Protein AF-A0AAW7IYP2-F1 (afdb_monomer_lite)

Organism: NCBI:txid1358

Foldseek 3Di:
DDDCVRPVPCVVCVVVVVPPDADPPHPDDDPVVVVVVVVVVVVLVVLVVCLVVPDPPDVVNNVVSVVSVVVPCVVVVVPDPCVVVVVVVVLVVPDPDPVSCVVRPD

InterPro domains:
  IPR008753 Peptidase M13, N-terminal domain [PF05649] (5-105)

pLDDT: mean 94.99, std 4.2, range [67.69, 98.38]

Sequence (106 aa):
MTRIQDDLFATVNAEWLENAEIPADKPRISAFDELVLKNEKNLAKDLADLSQNLPTDNPELLEAIKFYNKAGDWQTREKADFSAVKNELAKVETLNTFEDFKNNLT

Secondary structure (DSSP, 8-state):
---TTT-HHHHHTHHHHHHPPPPTT-S---HHHHHHHHHHHHHHHHHHHHHHS--SS-HHHHHHHHHHHHHH-HHHHHH--SHHHHHHHHHHHT--SHHHHHHH--

Radius of gyration: 23.83 Å; chains: 1; bounding box: 50×32×57 Å

Structure (mmCIF, N/CA/C/O backbone):
data_AF-A0AAW7IYP2-F1
#
_entry.id   AF-A0AAW7IYP2-F1
#
loop_
_atom_site.group_PDB
_atom_site.id
_atom_site.type_symbol
_atom_site.label_atom_id
_atom_site.label_alt_id
_atom_site.label_comp_id
_atom_site.label_asym_id
_atom_site.label_entity_id
_atom_site.label_seq_id
_atom_site.pdbx_PDB_ins_code
_atom_site.Cartn_x
_atom_site.Cartn_y
_atom_site.Cartn_z
_atom_site.occupancy
_atom_site.B_iso_or_equiv
_atom_site.auth_seq_id
_atom_site.auth_comp_id
_atom_site.auth_asym_id
_atom_site.auth_atom_id
_atom_site.pdbx_PDB_model_num
ATOM 1 N N . MET A 1 1 ? 13.351 -7.928 -37.048 1.00 72.75 1 MET A N 1
ATOM 2 C CA . MET A 1 1 ? 13.354 -6.584 -36.440 1.00 72.75 1 MET A CA 1
ATOM 3 C C . MET A 1 1 ? 12.257 -5.782 -37.116 1.00 72.75 1 MET A C 1
ATOM 5 O O . MET A 1 1 ? 12.273 -5.688 -38.340 1.00 72.75 1 MET A O 1
ATOM 9 N N . THR A 1 2 ? 11.263 -5.324 -36.357 1.00 86.69 2 THR A N 1
ATOM 10 C CA . THR A 1 2 ? 10.154 -4.507 -36.874 1.00 86.69 2 THR A CA 1
ATOM 11 C C . THR A 1 2 ? 10.680 -3.127 -37.266 1.00 86.69 2 THR A C 1
ATOM 13 O O . THR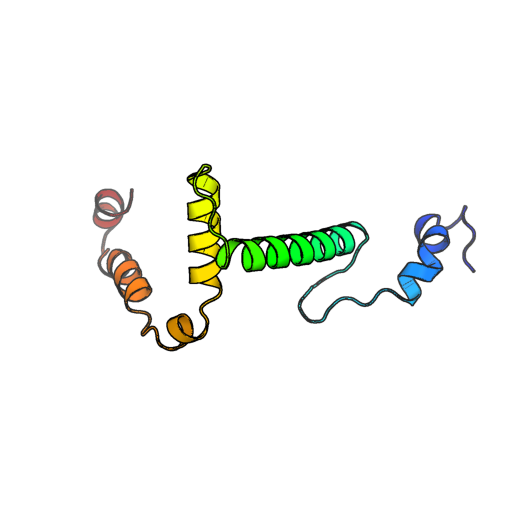 A 1 2 ? 11.612 -2.629 -36.636 1.00 86.69 2 THR A O 1
ATOM 16 N N . ARG A 1 3 ? 10.156 -2.520 -38.340 1.00 95.12 3 ARG A N 1
ATOM 17 C CA . ARG A 1 3 ? 10.550 -1.151 -38.706 1.00 95.12 3 ARG A CA 1
ATOM 18 C C . ARG A 1 3 ? 9.818 -0.158 -37.809 1.00 95.12 3 ARG A C 1
ATOM 20 O O . ARG A 1 3 ? 8.647 -0.355 -37.497 1.00 95.12 3 ARG A O 1
ATOM 27 N N . ILE A 1 4 ? 10.464 0.964 -37.500 1.00 96.50 4 ILE A N 1
ATOM 28 C CA . ILE A 1 4 ? 9.882 2.010 -36.648 1.00 96.50 4 ILE A CA 1
ATOM 29 C C . ILE A 1 4 ? 8.592 2.615 -37.227 1.00 96.50 4 ILE A C 1
ATOM 31 O O . ILE A 1 4 ? 7.716 3.027 -36.475 1.00 96.50 4 ILE A O 1
ATOM 35 N N . GLN A 1 5 ? 8.459 2.653 -38.557 1.00 97.56 5 GLN A N 1
ATOM 36 C CA . GLN A 1 5 ? 7.251 3.135 -39.232 1.00 97.56 5 GLN A CA 1
ATOM 37 C C . GLN A 1 5 ? 6.090 2.132 -39.173 1.00 97.56 5 GLN A C 1
ATOM 39 O O . GLN A 1 5 ? 4.949 2.541 -39.364 1.00 97.56 5 GLN A O 1
ATOM 44 N N . ASP A 1 6 ? 6.380 0.848 -38.936 1.00 97.62 6 ASP A N 1
ATOM 45 C CA . ASP A 1 6 ? 5.370 -0.212 -38.862 1.00 97.62 6 ASP A CA 1
ATOM 46 C C . ASP A 1 6 ? 4.883 -0.409 -37.420 1.00 97.62 6 ASP A C 1
ATOM 48 O O . ASP A 1 6 ? 3.691 -0.597 -37.195 1.00 97.62 6 ASP A O 1
ATOM 52 N N . ASP A 1 7 ? 5.794 -0.337 -36.443 1.00 97.62 7 ASP A N 1
ATOM 53 C CA . ASP A 1 7 ? 5.469 -0.401 -35.016 1.00 97.62 7 ASP A CA 1
ATOM 54 C C . ASP A 1 7 ? 6.511 0.365 -34.192 1.00 97.62 7 ASP A C 1
ATOM 56 O O . ASP A 1 7 ? 7.588 -0.141 -33.851 1.00 97.62 7 ASP A O 1
ATOM 60 N N . LEU A 1 8 ? 6.188 1.618 -33.871 1.00 97.81 8 LEU A N 1
ATOM 61 C CA . LEU A 1 8 ? 7.044 2.483 -33.064 1.00 97.81 8 LEU A CA 1
ATOM 62 C C . LEU A 1 8 ? 7.261 1.910 -31.655 1.00 97.81 8 LEU A C 1
ATOM 64 O O . LEU A 1 8 ? 8.371 1.995 -31.131 1.00 97.81 8 LEU A O 1
ATOM 68 N N . PHE A 1 9 ? 6.228 1.318 -31.046 1.00 96.62 9 PHE A N 1
ATOM 69 C CA . PHE A 1 9 ? 6.283 0.851 -29.663 1.00 96.62 9 PHE A CA 1
ATOM 70 C C . PHE A 1 9 ? 7.203 -0.359 -29.527 1.00 96.62 9 PHE A C 1
ATOM 72 O O . PHE A 1 9 ? 8.127 -0.328 -28.711 1.00 96.62 9 PHE A O 1
ATOM 79 N N . ALA A 1 10 ? 6.994 -1.389 -30.351 1.00 96.12 10 ALA A N 1
ATOM 80 C CA . ALA A 1 10 ? 7.821 -2.590 -30.321 1.00 96.12 10 ALA A CA 1
ATOM 81 C C . ALA A 1 10 ? 9.273 -2.289 -30.709 1.00 96.12 10 ALA A C 1
ATOM 83 O O . ALA A 1 10 ? 10.188 -2.894 -30.162 1.00 96.12 10 ALA A O 1
ATOM 84 N N . THR A 1 11 ? 9.499 -1.337 -31.623 1.00 97.19 11 THR A N 1
ATOM 85 C CA . THR A 1 11 ? 10.855 -0.977 -32.064 1.00 97.19 11 THR A CA 1
ATOM 86 C C . THR A 1 11 ? 11.627 -0.210 -30.988 1.00 97.19 11 THR A C 1
ATOM 88 O O . THR A 1 11 ? 12.785 -0.525 -30.736 1.00 97.19 11 THR A O 1
ATOM 91 N N . VAL A 1 12 ? 11.008 0.783 -30.339 1.00 97.19 12 VAL A N 1
ATOM 92 C CA . VAL A 1 12 ? 11.676 1.606 -29.311 1.00 97.19 12 VAL A CA 1
ATOM 93 C C . VAL A 1 12 ? 11.895 0.831 -28.011 1.00 97.19 12 VAL A C 1
ATOM 95 O O . VAL A 1 12 ? 12.911 1.030 -27.355 1.00 97.19 12 VAL A O 1
ATOM 98 N N . ASN A 1 13 ? 10.972 -0.064 -27.649 1.00 97.00 13 ASN A N 1
ATOM 99 C CA . ASN A 1 13 ? 11.011 -0.785 -26.374 1.00 97.00 13 ASN A CA 1
ATOM 100 C C . ASN A 1 13 ? 11.505 -2.234 -26.506 1.00 97.00 13 ASN A C 1
ATOM 102 O O . ASN A 1 13 ? 11.349 -2.996 -25.559 1.00 97.00 13 ASN A O 1
ATOM 106 N N . ALA A 1 14 ? 12.071 -2.632 -27.652 1.00 96.00 14 ALA A N 1
ATOM 107 C CA . ALA A 1 14 ? 12.421 -4.026 -27.948 1.00 96.00 14 ALA A CA 1
ATOM 108 C C . ALA A 1 14 ? 13.270 -4.682 -26.846 1.00 96.00 14 ALA A C 1
ATOM 110 O O . ALA A 1 14 ? 12.914 -5.741 -26.341 1.00 96.00 14 ALA A O 1
ATOM 111 N N . GLU A 1 15 ? 14.354 -4.016 -26.442 1.00 96.38 15 GLU A N 1
ATOM 112 C CA . GLU A 1 15 ? 15.261 -4.515 -25.404 1.00 96.38 15 GLU A CA 1
ATOM 113 C C . GLU A 1 15 ? 14.567 -4.607 -24.042 1.00 96.38 15 GLU A C 1
ATOM 115 O O . GLU A 1 15 ? 14.737 -5.586 -23.319 1.00 96.38 15 GLU A O 1
ATOM 120 N N . TRP A 1 16 ? 13.743 -3.618 -23.692 1.00 97.50 16 TRP A N 1
ATOM 121 C CA . TRP A 1 16 ? 13.001 -3.650 -22.436 1.00 97.50 16 TRP A CA 1
ATOM 122 C C . TRP A 1 16 ? 11.958 -4.773 -22.436 1.00 97.50 16 TRP A C 1
ATOM 124 O O . TRP A 1 16 ? 11.876 -5.512 -21.468 1.00 97.50 16 TRP A O 1
ATOM 134 N N . LEU A 1 17 ? 11.216 -4.970 -23.529 1.00 96.00 17 LEU A N 1
ATOM 135 C CA . LEU A 1 17 ? 10.215 -6.039 -23.648 1.00 96.00 17 LEU A CA 1
ATOM 136 C C . LEU A 1 17 ? 10.824 -7.446 -23.572 1.00 96.00 17 LEU A C 1
ATOM 138 O O . LEU A 1 17 ? 10.153 -8.363 -23.109 1.00 96.00 17 LEU A O 1
ATOM 142 N N . GLU A 1 18 ? 12.064 -7.625 -24.033 1.00 96.44 18 GLU A N 1
ATOM 143 C CA . GLU A 1 18 ? 12.780 -8.905 -23.956 1.00 96.44 18 GLU A CA 1
ATOM 144 C C . GLU A 1 18 ? 13.259 -9.224 -22.532 1.00 96.44 18 GLU A C 1
ATOM 146 O O . GLU A 1 18 ? 13.262 -10.387 -22.135 1.00 96.44 18 GLU A O 1
ATOM 151 N N . ASN A 1 19 ? 13.641 -8.200 -21.762 1.00 97.06 19 ASN A N 1
ATOM 152 C CA . ASN A 1 19 ? 14.302 -8.367 -20.464 1.00 97.06 19 ASN A CA 1
ATOM 153 C C . ASN A 1 19 ? 13.414 -8.059 -19.249 1.00 97.06 19 ASN A C 1
ATOM 155 O O . ASN A 1 19 ? 13.756 -8.441 -18.132 1.00 97.06 19 ASN A O 1
ATOM 159 N N . ALA A 1 20 ? 12.315 -7.325 -19.423 1.00 96.31 20 ALA A N 1
ATOM 160 C CA . ALA A 1 20 ? 11.464 -6.918 -18.317 1.00 96.31 20 ALA A CA 1
ATOM 161 C C . ALA A 1 20 ? 10.695 -8.116 -17.756 1.00 96.31 20 ALA A C 1
ATOM 163 O O . ALA A 1 20 ? 9.857 -8.723 -18.424 1.00 96.31 20 ALA A O 1
ATOM 164 N N . GLU A 1 21 ? 10.936 -8.416 -16.485 1.00 96.25 21 GLU A N 1
ATOM 165 C CA . GLU A 1 21 ? 10.195 -9.429 -15.747 1.00 96.25 21 GLU A CA 1
ATOM 166 C C . GLU A 1 21 ? 9.054 -8.777 -14.966 1.00 96.25 21 GLU A C 1
ATOM 168 O O . GLU A 1 21 ? 9.241 -7.776 -14.271 1.00 96.25 21 GLU A O 1
ATOM 173 N N . ILE A 1 22 ? 7.858 -9.362 -15.054 1.00 96.31 22 ILE A N 1
ATOM 174 C CA . ILE A 1 22 ? 6.745 -8.989 -14.180 1.00 96.31 22 ILE A CA 1
ATOM 175 C C . ILE A 1 22 ? 6.987 -9.662 -12.818 1.00 96.31 22 ILE A C 1
ATOM 177 O O . ILE A 1 22 ? 7.010 -10.895 -12.768 1.00 96.31 22 ILE A O 1
ATOM 181 N N . PRO A 1 23 ? 7.155 -8.903 -11.715 1.00 96.00 23 PRO A N 1
ATOM 182 C CA . PRO A 1 23 ? 7.330 -9.490 -10.388 1.00 96.00 23 PRO A CA 1
ATOM 183 C C . PRO A 1 23 ? 6.161 -10.407 -10.011 1.00 96.00 23 PRO A C 1
ATOM 185 O O . PRO A 1 23 ? 5.015 -10.119 -10.347 1.00 96.00 23 PRO A O 1
ATOM 188 N N . ALA A 1 24 ? 6.427 -11.490 -9.276 1.00 97.56 24 ALA A N 1
ATOM 189 C CA . ALA A 1 24 ? 5.417 -12.510 -8.962 1.00 97.56 24 ALA A CA 1
ATOM 190 C C . ALA A 1 24 ? 4.214 -11.987 -8.148 1.00 97.56 24 ALA A C 1
ATOM 192 O O . ALA A 1 24 ? 3.140 -12.584 -8.170 1.00 97.56 24 ALA A O 1
ATOM 193 N N . ASP A 1 25 ? 4.390 -10.882 -7.427 1.00 96.38 25 ASP A N 1
ATOM 194 C CA . ASP A 1 25 ? 3.371 -10.197 -6.632 1.00 96.38 25 ASP A CA 1
ATOM 195 C C . ASP A 1 25 ? 2.675 -9.051 -7.392 1.00 96.38 25 ASP A C 1
ATOM 197 O O . ASP A 1 25 ? 1.829 -8.353 -6.827 1.00 96.38 25 ASP A O 1
ATOM 201 N N . LYS A 1 26 ? 3.010 -8.838 -8.672 1.00 95.19 26 LYS A N 1
ATOM 202 C CA . LYS A 1 26 ? 2.470 -7.760 -9.507 1.00 95.19 26 LYS A CA 1
ATOM 203 C C . LYS A 1 26 ? 1.804 -8.343 -10.761 1.00 95.19 26 LYS A C 1
ATOM 205 O O . LYS A 1 26 ? 2.309 -9.279 -11.366 1.00 95.19 26 LYS A O 1
ATOM 210 N N . PRO A 1 27 ? 0.679 -7.771 -11.221 1.00 96.31 27 PRO A N 1
ATOM 211 C CA . PRO A 1 27 ? 0.014 -8.237 -12.439 1.00 96.31 27 PRO A CA 1
ATOM 212 C C . PRO A 1 27 ? 0.625 -7.661 -13.728 1.00 96.31 27 PRO A C 1
ATOM 214 O O . PRO A 1 27 ? 0.247 -8.075 -14.821 1.00 96.31 27 PRO A O 1
ATOM 217 N N . ARG A 1 28 ? 1.502 -6.653 -13.619 1.00 96.50 28 ARG A N 1
ATOM 218 C CA . ARG A 1 28 ? 2.126 -5.943 -14.745 1.00 96.50 28 ARG A CA 1
ATOM 219 C C . ARG A 1 28 ? 3.434 -5.275 -14.322 1.00 96.50 28 ARG A C 1
ATOM 221 O O . ARG A 1 28 ? 3.632 -5.011 -13.136 1.00 96.50 28 ARG A O 1
ATOM 228 N N . ILE A 1 29 ? 4.256 -4.937 -15.311 1.00 97.19 29 ILE A N 1
ATOM 229 C CA . ILE A 1 29 ? 5.412 -4.050 -15.174 1.00 97.19 29 ILE A CA 1
ATOM 230 C C . ILE A 1 29 ? 5.400 -3.019 -16.306 1.00 97.19 29 ILE A C 1
ATOM 232 O O . ILE A 1 29 ? 4.892 -3.274 -17.398 1.00 97.19 29 ILE A O 1
ATOM 236 N N . SER A 1 30 ? 5.907 -1.830 -16.016 1.00 96.75 30 SER A N 1
ATOM 237 C CA . SER A 1 30 ? 6.079 -0.713 -16.939 1.00 96.75 30 SER A CA 1
ATOM 238 C C . SER A 1 30 ? 7.076 0.269 -16.328 1.00 96.75 30 SER A C 1
ATOM 240 O O . SER A 1 30 ? 7.368 0.193 -15.132 1.00 96.75 30 SER A O 1
ATOM 242 N N . ALA A 1 31 ? 7.511 1.265 -17.100 1.00 96.38 31 ALA A N 1
ATOM 243 C CA . ALA A 1 31 ? 8.364 2.337 -16.586 1.00 96.38 31 ALA A CA 1
ATOM 244 C C . ALA A 1 31 ? 7.773 3.050 -15.348 1.00 96.38 31 ALA A C 1
ATOM 246 O O . ALA A 1 31 ? 8.510 3.453 -14.450 1.00 96.38 31 ALA A O 1
ATOM 247 N N . PHE A 1 32 ? 6.443 3.185 -15.256 1.00 97.44 32 PHE A N 1
ATOM 248 C CA . PHE A 1 32 ? 5.799 3.772 -14.076 1.00 97.44 32 PHE A CA 1
ATOM 249 C C . PHE A 1 32 ? 5.890 2.859 -12.854 1.00 97.44 32 PHE A C 1
ATOM 251 O O . PHE A 1 32 ? 6.129 3.342 -11.750 1.00 97.44 32 PHE A O 1
ATOM 258 N N . ASP A 1 33 ? 5.726 1.550 -13.038 1.00 97.31 33 ASP A N 1
ATOM 259 C CA . ASP A 1 33 ? 5.796 0.595 -11.930 1.00 97.31 33 ASP A CA 1
ATOM 260 C C . ASP A 1 33 ? 7.218 0.492 -11.383 1.00 97.31 33 ASP A C 1
ATOM 262 O O . ASP A 1 33 ? 7.397 0.433 -10.173 1.00 97.31 33 ASP A O 1
ATOM 266 N N . GLU A 1 34 ? 8.234 0.550 -12.246 1.00 97.00 34 GLU A N 1
ATOM 267 C CA . GLU A 1 34 ? 9.638 0.592 -11.823 1.00 97.00 34 GLU A CA 1
ATOM 268 C C . GLU A 1 34 ? 9.940 1.818 -10.948 1.00 97.00 34 GLU A C 1
ATOM 270 O O . GLU A 1 34 ? 10.608 1.706 -9.915 1.00 97.00 34 GLU A O 1
ATOM 275 N N . LEU A 1 35 ? 9.403 2.989 -11.312 1.00 97.81 35 LEU A N 1
ATOM 276 C CA . LEU A 1 35 ? 9.516 4.199 -10.495 1.00 97.81 35 LEU A CA 1
ATOM 277 C C . LEU A 1 35 ? 8.771 4.063 -9.163 1.00 97.81 35 LEU A C 1
ATOM 279 O O . LEU A 1 35 ? 9.309 4.457 -8.128 1.00 97.81 35 LEU A O 1
ATOM 283 N N . VAL A 1 36 ? 7.567 3.484 -9.171 1.00 97.31 36 VAL A N 1
ATOM 284 C CA . VAL A 1 36 ? 6.802 3.209 -7.946 1.00 97.31 36 VAL A CA 1
ATOM 285 C C . VAL A 1 36 ? 7.580 2.266 -7.032 1.00 97.31 36 VAL A C 1
ATOM 287 O O . VAL A 1 36 ? 7.793 2.613 -5.878 1.00 97.31 36 VAL A O 1
ATOM 290 N N . LEU A 1 37 ? 8.096 1.146 -7.542 1.00 96.38 37 LEU A N 1
ATOM 291 C CA . LEU A 1 37 ? 8.889 0.182 -6.770 1.00 96.38 37 LEU A CA 1
ATOM 292 C C . LEU A 1 37 ? 10.137 0.827 -6.155 1.00 96.38 37 LEU A C 1
ATOM 294 O O . LEU A 1 37 ? 10.460 0.597 -4.987 1.00 96.38 37 LEU A O 1
ATOM 298 N N . LYS A 1 38 ? 10.835 1.673 -6.922 1.00 97.62 38 LYS A N 1
ATOM 299 C CA . LYS A 1 38 ? 11.990 2.426 -6.420 1.00 97.62 38 LYS A CA 1
ATOM 300 C C . LYS A 1 38 ? 11.590 3.386 -5.297 1.00 97.62 38 LYS A C 1
ATOM 302 O O . LYS A 1 38 ? 12.279 3.449 -4.280 1.00 97.62 38 LYS A O 1
ATOM 307 N N . ASN A 1 39 ? 10.490 4.114 -5.466 1.00 98.31 39 ASN A N 1
ATOM 308 C CA . ASN A 1 39 ? 10.000 5.061 -4.468 1.00 98.31 39 ASN A CA 1
ATOM 309 C C . ASN A 1 39 ? 9.489 4.355 -3.208 1.00 98.31 39 ASN A C 1
ATOM 311 O O . ASN A 1 39 ? 9.827 4.786 -2.112 1.00 98.31 39 ASN A O 1
ATOM 315 N N . GLU A 1 40 ? 8.749 3.253 -3.348 1.00 96.94 40 GLU A N 1
ATOM 316 C CA . GLU A 1 40 ? 8.291 2.407 -2.239 1.00 96.94 40 GLU A CA 1
ATOM 317 C C . GLU A 1 40 ? 9.480 1.902 -1.415 1.00 96.94 40 GLU A C 1
ATOM 319 O O . GLU A 1 40 ? 9.476 2.016 -0.191 1.00 96.94 40 GLU A O 1
ATOM 324 N N . LYS A 1 41 ? 10.541 1.418 -2.077 1.00 97.25 41 LYS A N 1
ATOM 325 C CA . LYS A 1 41 ? 11.764 0.960 -1.404 1.00 97.25 41 LYS A CA 1
ATOM 326 C C . LYS A 1 41 ? 12.470 2.084 -0.645 1.00 97.25 41 LYS A C 1
ATOM 328 O O . LYS A 1 41 ? 12.901 1.870 0.488 1.00 97.25 41 LYS A O 1
ATOM 333 N N . ASN A 1 42 ? 12.603 3.257 -1.261 1.00 98.38 42 ASN A N 1
ATOM 334 C CA . ASN A 1 42 ? 13.225 4.414 -0.617 1.00 98.38 42 ASN A CA 1
ATOM 335 C C . ASN A 1 42 ? 12.400 4.871 0.591 1.00 98.38 42 ASN A C 1
ATOM 337 O O . ASN A 1 42 ? 12.941 4.996 1.682 1.00 98.38 42 ASN A O 1
ATOM 341 N N . LEU A 1 43 ? 11.083 5.011 0.426 1.00 97.69 43 LEU A N 1
ATOM 342 C CA . LEU A 1 43 ? 10.184 5.428 1.497 1.00 97.69 43 LEU A CA 1
ATOM 343 C C . LEU A 1 43 ? 10.179 4.432 2.664 1.00 97.69 43 LEU A C 1
ATOM 345 O O . LEU A 1 43 ? 10.244 4.843 3.818 1.00 97.69 43 LEU A O 1
ATOM 349 N N . ALA A 1 44 ? 10.133 3.126 2.387 1.00 96.56 44 ALA A N 1
ATOM 350 C CA . ALA A 1 44 ? 10.195 2.101 3.427 1.00 96.56 44 ALA A CA 1
ATOM 351 C C . ALA A 1 44 ? 11.516 2.163 4.207 1.00 96.56 44 ALA A C 1
ATOM 353 O O . ALA A 1 44 ? 11.519 2.031 5.431 1.00 96.56 44 ALA A O 1
ATOM 354 N N . LYS A 1 45 ? 12.636 2.409 3.511 1.00 97.56 45 LYS A N 1
ATOM 355 C CA . LYS A 1 45 ? 13.932 2.635 4.155 1.00 97.56 45 LYS A CA 1
ATOM 356 C C . LYS A 1 45 ? 13.902 3.879 5.047 1.00 97.56 45 LYS A C 1
ATOM 358 O O . LYS A 1 45 ? 14.284 3.779 6.209 1.00 97.56 45 LYS A O 1
ATOM 363 N N . ASP A 1 46 ? 13.423 5.007 4.533 1.00 96.62 46 ASP A N 1
ATOM 364 C CA . ASP A 1 46 ? 13.373 6.267 5.279 1.00 96.62 46 ASP A CA 1
ATOM 365 C C . ASP A 1 46 ? 12.499 6.136 6.537 1.00 96.62 46 ASP A C 1
ATOM 367 O O . ASP A 1 46 ? 12.900 6.545 7.624 1.00 96.62 46 ASP A O 1
ATOM 371 N N . LEU A 1 47 ? 11.331 5.494 6.426 1.00 96.56 47 LEU A N 1
ATOM 372 C CA . LEU A 1 47 ? 10.440 5.241 7.562 1.00 96.56 47 LEU A CA 1
ATOM 373 C C . LEU A 1 47 ? 11.052 4.273 8.584 1.00 96.56 47 LEU A C 1
ATOM 375 O O . LEU A 1 47 ? 10.861 4.463 9.786 1.00 96.56 47 LEU A O 1
ATOM 379 N N . ALA A 1 48 ? 11.807 3.263 8.143 1.00 96.00 48 ALA A N 1
ATOM 380 C CA . ALA A 1 48 ? 12.540 2.377 9.046 1.00 96.00 48 ALA A CA 1
ATOM 381 C C . ALA A 1 48 ? 13.646 3.126 9.810 1.00 96.00 48 ALA A C 1
ATOM 383 O O . ALA A 1 48 ? 13.765 2.960 11.026 1.00 96.00 48 ALA A O 1
ATOM 384 N N . ASP A 1 49 ? 14.401 3.989 9.128 1.00 96.44 49 ASP A N 1
ATOM 385 C CA . ASP A 1 49 ? 15.465 4.795 9.736 1.00 96.44 49 ASP A CA 1
ATOM 386 C C . ASP A 1 49 ? 14.882 5.830 10.728 1.00 96.44 49 ASP A C 1
ATOM 388 O O . ASP A 1 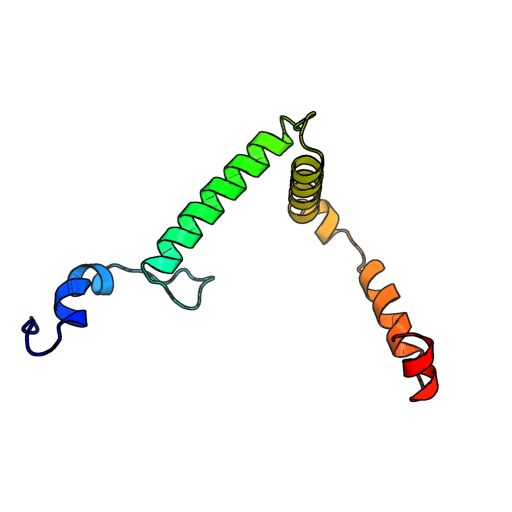49 ? 15.386 5.990 11.845 1.00 96.44 49 ASP A O 1
ATOM 392 N N . LEU A 1 50 ? 13.765 6.476 10.371 1.00 95.75 50 LEU A N 1
ATOM 393 C CA . LEU A 1 50 ? 13.023 7.403 11.238 1.00 95.75 50 LEU A CA 1
ATOM 394 C C . LEU A 1 50 ? 12.345 6.709 12.424 1.00 95.75 50 LEU A C 1
ATOM 396 O O . LEU A 1 50 ? 12.184 7.311 13.481 1.00 95.75 50 LEU A O 1
ATOM 400 N N . SER A 1 51 ? 11.985 5.432 12.302 1.00 95.50 51 SER A N 1
ATOM 401 C CA . SER A 1 51 ? 11.440 4.656 13.427 1.00 95.50 51 SER A CA 1
ATOM 402 C C . SER A 1 51 ? 12.453 4.462 14.555 1.00 95.50 51 SER A C 1
ATOM 404 O O . SER A 1 51 ? 12.056 4.283 15.704 1.00 95.50 51 SER A O 1
ATOM 406 N N . GLN A 1 52 ? 13.750 4.536 14.242 1.00 95.19 52 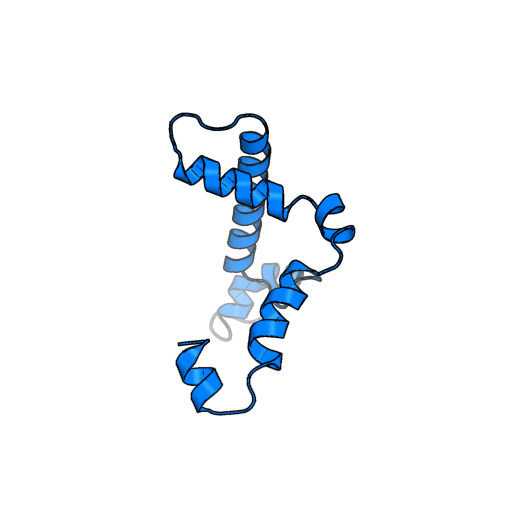GLN A N 1
ATOM 407 C CA . GLN A 1 52 ? 14.829 4.536 15.233 1.00 95.19 52 GLN A CA 1
ATOM 408 C C . GLN A 1 52 ? 15.168 5.948 15.737 1.00 95.19 52 GLN A C 1
ATOM 410 O O . GLN A 1 52 ? 15.773 6.092 16.795 1.00 95.19 52 GLN A O 1
ATOM 415 N N . ASN A 1 53 ? 14.772 6.988 14.997 1.00 93.62 53 ASN A N 1
ATOM 416 C CA . ASN A 1 53 ? 15.092 8.390 15.265 1.00 93.62 53 ASN A CA 1
ATOM 417 C C . ASN A 1 53 ? 13.841 9.256 15.078 1.00 93.62 53 ASN A C 1
ATOM 419 O O . ASN A 1 53 ? 13.693 9.953 14.072 1.00 93.62 53 ASN A O 1
ATOM 423 N N . LEU A 1 54 ? 12.913 9.165 16.033 1.00 91.62 54 LEU A N 1
ATOM 424 C CA . LEU A 1 54 ? 11.602 9.796 15.902 1.00 91.62 54 LEU A CA 1
ATOM 425 C C . LEU A 1 54 ? 11.717 11.329 15.793 1.00 91.62 54 LEU A C 1
ATOM 427 O O . LEU A 1 54 ? 12.432 11.941 16.593 1.00 91.62 54 LEU A O 1
ATOM 431 N N . PRO A 1 55 ? 10.985 11.965 14.860 1.00 90.62 55 PRO A N 1
ATOM 432 C CA . PRO A 1 55 ? 10.951 13.416 14.743 1.00 90.62 55 PRO A CA 1
ATOM 433 C C . PRO A 1 55 ? 10.242 14.035 15.951 1.00 90.62 55 PRO A C 1
ATOM 435 O O . PRO A 1 55 ? 9.243 13.507 16.446 1.00 90.62 55 PRO A O 1
ATOM 438 N N . THR A 1 56 ? 10.743 15.180 16.411 1.00 92.31 56 THR A N 1
ATOM 439 C CA . THR A 1 56 ? 10.177 15.917 17.556 1.00 92.31 56 THR A CA 1
ATOM 440 C C . THR A 1 56 ? 9.411 17.172 17.146 1.00 92.31 56 THR A C 1
ATOM 442 O O . THR A 1 56 ? 8.678 17.732 17.955 1.00 92.31 56 THR A O 1
ATOM 445 N N . ASP A 1 57 ? 9.594 17.630 15.911 1.00 94.94 57 ASP A N 1
ATOM 446 C CA . ASP A 1 57 ? 9.107 18.905 15.377 1.00 94.94 57 ASP A CA 1
ATOM 447 C C . ASP A 1 57 ? 8.016 18.747 14.304 1.00 94.94 57 ASP A C 1
ATOM 449 O O . ASP A 1 57 ? 7.513 19.744 13.789 1.00 94.94 57 ASP A O 1
ATOM 453 N N . ASN A 1 58 ? 7.616 17.511 13.992 1.00 96.25 58 ASN A N 1
ATOM 454 C CA . ASN A 1 58 ? 6.590 17.213 12.996 1.00 96.25 58 ASN A CA 1
ATOM 455 C C . ASN A 1 58 ? 5.619 16.130 13.514 1.00 96.25 58 ASN A C 1
ATOM 457 O O . ASN A 1 58 ? 5.919 14.933 13.413 1.00 96.25 58 ASN A O 1
ATOM 461 N N . PRO A 1 59 ? 4.475 16.524 14.108 1.00 96.62 59 PRO A N 1
ATOM 462 C CA . PRO A 1 59 ? 3.535 15.579 14.703 1.00 96.62 59 PRO A CA 1
ATOM 463 C C . PRO A 1 59 ? 2.855 14.675 13.665 1.00 96.62 59 PRO A C 1
ATOM 465 O O . PRO A 1 59 ? 2.610 13.505 13.953 1.00 96.62 59 PRO A O 1
ATOM 468 N N . GLU A 1 60 ? 2.597 15.154 12.449 1.00 97.00 60 GLU A N 1
ATOM 469 C CA . GLU A 1 60 ? 2.002 14.347 11.379 1.00 97.00 60 GLU A CA 1
ATOM 470 C C . GLU A 1 60 ? 2.954 13.237 10.920 1.00 97.00 60 GLU A C 1
ATOM 472 O O . GLU A 1 60 ? 2.547 12.083 10.764 1.00 97.00 60 GLU A O 1
ATOM 477 N N . LEU A 1 61 ? 4.240 13.563 10.758 1.00 96.19 61 LEU A N 1
ATOM 478 C CA . LEU A 1 61 ? 5.268 12.581 10.424 1.00 96.19 61 LEU A CA 1
ATOM 479 C C . LEU A 1 61 ? 5.444 11.560 11.552 1.00 96.19 61 LEU A C 1
ATOM 481 O O . LEU A 1 61 ? 5.597 10.369 11.282 1.00 96.19 61 LEU A O 1
ATOM 485 N N . LEU A 1 62 ? 5.366 11.999 12.811 1.00 96.88 62 LEU A N 1
ATOM 486 C CA . LEU A 1 62 ? 5.391 11.097 13.959 1.00 96.88 62 LEU A CA 1
ATOM 487 C C . LEU A 1 62 ? 4.238 10.080 13.905 1.00 96.88 62 LEU A C 1
ATOM 489 O O . LEU A 1 62 ? 4.471 8.888 14.114 1.00 96.88 62 LEU A O 1
ATOM 493 N N . GLU A 1 63 ? 3.011 10.511 13.599 1.00 97.06 63 GLU A N 1
ATOM 494 C CA . GLU A 1 63 ? 1.871 9.594 13.456 1.00 97.06 63 GLU A CA 1
ATOM 495 C C . GLU A 1 63 ? 2.022 8.652 12.251 1.00 97.06 63 GLU A C 1
ATOM 497 O O . GLU A 1 63 ? 1.719 7.461 12.363 1.00 97.06 63 GLU A O 1
ATOM 502 N N . ALA A 1 64 ? 2.577 9.127 11.131 1.00 96.50 64 ALA A N 1
ATOM 503 C CA . ALA A 1 64 ? 2.889 8.274 9.983 1.00 96.50 64 ALA A CA 1
ATOM 504 C C . ALA A 1 64 ? 3.897 7.164 10.342 1.00 96.50 64 ALA A C 1
ATOM 506 O O . ALA A 1 64 ? 3.702 6.003 9.975 1.00 96.50 64 ALA A O 1
ATOM 507 N N . ILE A 1 65 ? 4.935 7.487 11.119 1.00 97.06 65 ILE A N 1
ATOM 508 C CA . ILE A 1 65 ? 5.934 6.517 11.592 1.00 97.06 65 ILE A CA 1
ATOM 509 C C . ILE A 1 65 ? 5.320 5.528 12.591 1.00 97.06 65 ILE A C 1
ATOM 511 O O . ILE A 1 65 ? 5.568 4.323 12.506 1.00 97.06 65 ILE A O 1
ATOM 515 N N . LYS A 1 66 ? 4.478 5.994 13.523 1.00 96.31 66 LYS A N 1
ATOM 516 C CA . LYS A 1 66 ? 3.738 5.102 14.436 1.00 96.31 66 LYS A CA 1
ATOM 517 C C . LYS A 1 66 ? 2.864 4.119 13.661 1.00 96.31 66 LYS A C 1
ATOM 519 O O . LYS A 1 66 ? 2.843 2.932 13.990 1.00 96.31 66 LYS A O 1
ATOM 524 N N . PHE A 1 67 ? 2.172 4.596 12.627 1.00 97.12 67 PHE A N 1
ATOM 525 C CA . PHE A 1 67 ? 1.372 3.743 11.757 1.00 97.12 67 PHE A CA 1
ATOM 526 C C . PHE A 1 67 ? 2.238 2.732 10.997 1.00 97.12 67 PHE A C 1
ATOM 528 O O . PHE A 1 67 ? 1.911 1.547 11.008 1.00 97.12 67 PHE A O 1
ATOM 535 N N . TYR A 1 68 ? 3.364 3.165 10.418 1.00 97.31 68 TYR A N 1
ATOM 536 C CA . TYR A 1 68 ? 4.329 2.281 9.755 1.00 97.31 68 TYR A CA 1
ATOM 537 C C . TYR A 1 68 ? 4.800 1.154 10.685 1.00 97.31 68 TYR A C 1
ATOM 539 O O . TYR A 1 68 ? 4.702 -0.019 10.328 1.00 97.31 68 TYR A O 1
ATOM 547 N N . ASN A 1 69 ? 5.208 1.489 11.912 1.00 96.88 69 ASN A N 1
ATOM 548 C CA . ASN A 1 69 ? 5.647 0.506 12.905 1.00 96.88 69 ASN A CA 1
ATOM 549 C C . ASN A 1 69 ? 4.533 -0.468 13.295 1.00 96.88 69 ASN A C 1
ATOM 551 O O . ASN A 1 69 ? 4.748 -1.677 13.333 1.00 96.88 69 ASN A O 1
ATOM 555 N N . LYS A 1 70 ? 3.318 0.039 13.531 1.00 96.38 70 LYS A N 1
ATOM 556 C CA . LYS A 1 70 ? 2.162 -0.800 13.867 1.00 96.38 70 LYS A CA 1
ATOM 557 C C . LYS A 1 70 ? 1.780 -1.741 12.721 1.00 96.38 70 LYS A C 1
ATOM 559 O O . LYS A 1 70 ? 1.428 -2.891 12.967 1.00 96.38 70 LYS A O 1
ATOM 564 N N . ALA A 1 71 ? 1.830 -1.266 11.478 1.00 96.31 71 ALA A N 1
ATOM 565 C CA . ALA A 1 71 ? 1.543 -2.080 10.302 1.00 96.31 71 ALA A CA 1
ATOM 566 C C . ALA A 1 71 ? 2.643 -3.128 10.049 1.00 96.31 71 ALA A C 1
ATOM 568 O O . ALA A 1 71 ? 2.331 -4.255 9.662 1.00 96.31 71 ALA A O 1
ATOM 569 N N . GLY A 1 72 ? 3.909 -2.780 10.296 1.00 95.88 72 GLY A N 1
ATOM 570 C CA . GLY A 1 72 ? 5.071 -3.658 10.131 1.00 95.88 72 GLY A CA 1
ATOM 571 C C . GLY A 1 72 ? 5.285 -4.689 11.247 1.00 95.88 72 GLY A C 1
ATOM 572 O O . GLY A 1 72 ? 6.082 -5.608 11.066 1.00 95.88 72 GLY A O 1
ATOM 573 N N . ASP A 1 73 ? 4.582 -4.585 12.380 1.00 96.56 73 ASP A N 1
ATOM 574 C CA . ASP A 1 73 ? 4.676 -5.543 13.491 1.00 96.56 73 ASP A CA 1
ATOM 575 C C . ASP A 1 73 ? 3.904 -6.842 13.196 1.00 96.56 73 ASP A C 1
ATOM 577 O O . ASP A 1 73 ? 2.788 -7.082 13.669 1.00 96.56 73 ASP A O 1
ATOM 581 N N . TRP A 1 74 ? 4.517 -7.704 12.383 1.00 96.06 74 TRP A N 1
ATOM 582 C CA . TRP A 1 74 ? 3.960 -9.004 12.011 1.00 96.06 74 TRP A CA 1
ATOM 583 C C . TRP A 1 74 ? 3.731 -9.924 13.211 1.00 96.06 74 TRP A C 1
ATOM 585 O O . TRP A 1 74 ? 2.716 -10.612 13.252 1.00 96.06 74 TRP A O 1
ATOM 595 N N . GLN A 1 75 ? 4.609 -9.898 14.219 1.00 96.62 75 GLN A N 1
ATOM 596 C CA . GLN A 1 75 ? 4.481 -10.774 15.387 1.00 96.62 75 GLN A CA 1
ATOM 597 C C . GLN A 1 75 ? 3.212 -10.474 16.182 1.00 96.62 75 GLN A C 1
ATOM 599 O O . GLN A 1 75 ? 2.502 -11.394 16.590 1.00 96.62 75 GLN A O 1
ATOM 604 N N . THR A 1 76 ? 2.917 -9.194 16.411 1.00 95.31 76 THR A N 1
ATOM 605 C CA . THR A 1 76 ? 1.677 -8.794 17.082 1.00 95.31 76 THR A CA 1
ATOM 606 C C . THR A 1 76 ? 0.465 -9.081 16.200 1.00 95.31 76 THR A C 1
ATOM 608 O O . THR A 1 76 ? -0.545 -9.579 16.698 1.00 95.31 76 THR A O 1
ATOM 611 N N . ARG A 1 77 ? 0.560 -8.822 14.888 1.00 94.81 77 ARG A N 1
ATOM 612 C CA . ARG A 1 77 ? -0.536 -9.065 13.934 1.00 94.81 77 ARG A CA 1
ATOM 613 C C . ARG A 1 77 ? -0.923 -10.541 13.839 1.00 94.81 77 ARG A C 1
ATOM 615 O O . ARG A 1 77 ? -2.111 -10.836 13.827 1.00 94.81 77 ARG A O 1
ATOM 622 N N . GLU A 1 78 ? 0.044 -11.453 13.816 1.00 95.19 78 GLU A N 1
ATOM 623 C CA . GLU A 1 78 ? -0.206 -12.902 13.768 1.00 95.19 78 GLU A CA 1
ATOM 624 C C . GLU A 1 78 ? -0.791 -13.451 15.075 1.00 95.19 78 GLU A C 1
ATOM 626 O O . GLU A 1 78 ? -1.562 -14.407 15.054 1.00 95.19 78 GLU A O 1
ATOM 631 N N . LYS A 1 79 ? -0.454 -12.843 16.220 1.00 95.69 79 LYS A N 1
ATOM 632 C CA . LYS A 1 79 ? -0.999 -13.226 17.535 1.00 95.69 79 LYS A CA 1
ATOM 633 C C . LYS A 1 79 ? -2.397 -12.668 17.805 1.00 95.69 79 LYS A C 1
ATOM 635 O O . LYS A 1 79 ? -3.048 -13.121 18.745 1.00 95.69 79 LYS A O 1
ATOM 640 N N . ALA A 1 80 ? -2.843 -11.667 17.048 1.00 93.56 80 ALA A N 1
ATOM 641 C CA . ALA A 1 80 ? -4.144 -11.047 17.254 1.00 93.56 80 ALA A CA 1
ATOM 642 C C . ALA A 1 80 ? -5.285 -12.027 16.920 1.00 93.56 80 ALA A C 1
ATOM 644 O O . ALA A 1 80 ? -5.289 -12.683 15.883 1.00 93.56 80 ALA A O 1
ATOM 645 N N . ASP A 1 81 ? -6.305 -12.091 17.774 1.00 92.25 81 ASP A N 1
ATOM 646 C CA . ASP A 1 81 ? -7.405 -13.070 17.708 1.00 92.25 81 ASP A CA 1
ATOM 647 C C . ASP A 1 81 ? -8.623 -12.605 16.874 1.00 92.25 81 ASP A C 1
ATOM 649 O O . ASP A 1 81 ? -9.739 -13.126 17.009 1.00 92.25 81 ASP A O 1
ATOM 653 N N . PHE A 1 82 ? -8.410 -11.603 16.014 1.00 92.81 82 PHE A N 1
ATOM 654 C CA . PHE A 1 82 ? -9.428 -10.914 15.211 1.00 92.81 82 PHE A CA 1
ATOM 655 C C . PHE A 1 82 ? -10.560 -10.241 16.012 1.00 92.81 82 PHE A C 1
ATOM 657 O O . PHE A 1 82 ? -11.541 -9.807 15.406 1.00 92.81 82 PHE A O 1
ATOM 664 N N . SER A 1 83 ? -10.447 -10.079 17.338 1.00 93.88 83 SER A N 1
ATOM 665 C CA . SER A 1 83 ? -11.510 -9.469 18.157 1.00 93.88 83 SER A CA 1
ATOM 666 C C . SER A 1 83 ? -11.927 -8.076 17.679 1.00 93.88 83 SER A C 1
ATOM 668 O O . SER A 1 83 ? -13.115 -7.765 17.661 1.00 93.88 83 SER A O 1
ATOM 670 N N . ALA A 1 84 ? -10.978 -7.259 17.206 1.00 92.19 84 ALA A N 1
ATOM 671 C CA . ALA A 1 84 ? -11.284 -5.948 16.632 1.00 92.19 84 ALA A CA 1
ATOM 672 C C . ALA A 1 84 ? -12.244 -6.047 15.431 1.00 92.19 84 ALA A C 1
ATOM 674 O O . ALA A 1 84 ? -13.211 -5.298 15.358 1.00 92.19 84 ALA A O 1
ATOM 675 N N . VAL A 1 85 ? -12.025 -7.011 14.532 1.00 94.69 85 VAL A N 1
ATOM 676 C CA . VAL A 1 85 ? -12.888 -7.230 13.360 1.00 94.69 85 VAL A CA 1
ATOM 677 C C . VAL A 1 85 ? -14.238 -7.810 13.777 1.00 94.69 85 VAL A C 1
ATOM 679 O O . VAL A 1 85 ? -15.264 -7.374 13.269 1.00 94.69 85 VAL A O 1
ATOM 682 N N . LYS A 1 86 ? -14.261 -8.751 14.731 1.00 95.44 86 LYS A N 1
ATOM 683 C CA . LYS A 1 86 ? -15.511 -9.338 15.245 1.00 95.44 86 LYS A CA 1
ATOM 684 C C . LYS A 1 86 ? -16.425 -8.286 15.872 1.00 95.44 86 LYS A C 1
ATOM 686 O O . LYS A 1 86 ? -17.629 -8.330 15.660 1.00 95.44 86 LYS A O 1
ATOM 691 N N . ASN A 1 87 ? -15.858 -7.322 16.594 1.00 94.31 87 ASN A N 1
ATOM 692 C CA . ASN A 1 87 ? -16.629 -6.228 17.183 1.00 94.31 87 ASN A CA 1
ATOM 693 C C . ASN A 1 87 ? -17.241 -5.311 16.116 1.00 94.31 87 ASN A C 1
ATOM 695 O O . ASN A 1 87 ? -18.373 -4.868 16.283 1.00 94.31 87 ASN A O 1
ATOM 699 N N . GLU A 1 88 ? -16.526 -5.041 15.019 1.00 94.00 88 GLU A N 1
ATOM 700 C CA . GLU A 1 88 ? -17.086 -4.292 13.886 1.00 94.00 88 GLU A CA 1
ATOM 701 C C . GLU A 1 88 ? -18.171 -5.096 13.159 1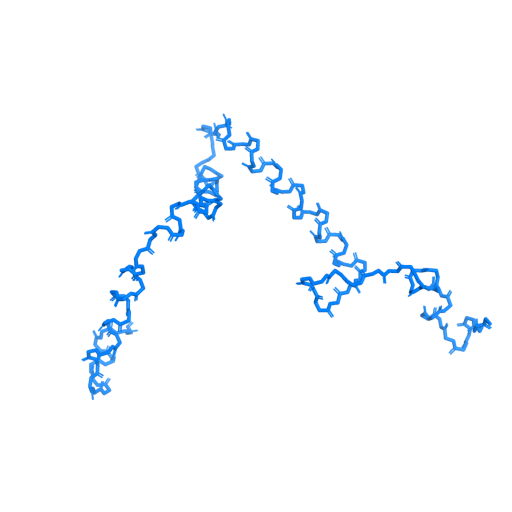.00 94.00 88 GLU A C 1
ATOM 703 O O . GLU A 1 88 ? -19.229 -4.556 12.846 1.00 94.00 88 GLU A O 1
ATOM 708 N N . LEU A 1 89 ? -17.956 -6.400 12.961 1.00 94.81 89 LEU A N 1
ATOM 709 C CA . LEU A 1 89 ? -18.939 -7.292 12.346 1.00 94.81 89 LEU A CA 1
ATOM 710 C C . LEU A 1 89 ? -20.232 -7.374 13.171 1.00 94.81 89 LEU A C 1
ATOM 712 O O . LEU A 1 89 ? -21.320 -7.291 12.605 1.00 94.81 89 LEU A O 1
ATOM 716 N N . ALA A 1 90 ? -20.129 -7.438 14.500 1.00 93.50 90 ALA A N 1
ATOM 717 C CA . ALA A 1 90 ? -21.280 -7.487 15.398 1.00 93.50 90 ALA A CA 1
ATOM 718 C C . ALA A 1 90 ? -22.206 -6.262 15.256 1.00 93.50 90 ALA A C 1
ATOM 720 O O . ALA A 1 90 ? -23.423 -6.384 15.420 1.00 93.50 90 ALA A O 1
ATOM 721 N N . LYS A 1 91 ? -21.667 -5.087 14.889 1.00 91.38 91 LYS A N 1
ATOM 722 C CA . LYS A 1 91 ? -22.488 -3.893 14.609 1.00 91.38 91 LYS A CA 1
ATOM 723 C C . LYS A 1 91 ? -23.411 -4.102 13.411 1.00 91.38 91 LYS A C 1
ATOM 725 O O . LYS A 1 91 ? -24.475 -3.502 13.364 1.00 91.38 91 LYS A O 1
ATOM 730 N N . VAL A 1 92 ? -23.002 -4.937 12.456 1.00 93.44 92 VAL A N 1
ATOM 731 C CA . VAL A 1 92 ? -23.776 -5.257 11.252 1.00 93.44 92 VAL A CA 1
ATOM 732 C C . VAL A 1 92 ? -24.687 -6.461 11.490 1.00 93.44 92 VAL A C 1
ATOM 734 O O . VAL A 1 92 ? -25.850 -6.428 11.108 1.00 93.44 92 VAL A O 1
ATOM 737 N N . GLU A 1 93 ? -24.194 -7.509 12.153 1.00 94.56 93 GLU A N 1
ATOM 738 C CA . GLU A 1 93 ? -24.956 -8.746 12.406 1.00 94.56 93 GLU A CA 1
ATOM 739 C C . GLU A 1 93 ? -26.194 -8.538 13.286 1.00 94.56 93 GLU A C 1
ATOM 741 O O . GLU A 1 93 ? -27.134 -9.328 13.241 1.00 94.56 93 GLU A O 1
ATOM 746 N N . THR A 1 94 ? -26.205 -7.478 14.092 1.00 92.81 94 THR A N 1
ATOM 747 C CA . THR A 1 94 ? -27.331 -7.134 14.972 1.00 92.81 94 THR A CA 1
ATOM 748 C C . THR A 1 94 ? -28.441 -6.350 14.267 1.00 92.81 94 THR A C 1
ATOM 750 O O . THR A 1 94 ? -29.508 -6.147 14.851 1.00 92.81 94 THR A O 1
ATOM 753 N N . LEU A 1 95 ? -28.229 -5.937 13.014 1.00 95.19 95 LEU A N 1
ATOM 754 C CA . LEU A 1 95 ? -29.200 -5.177 12.232 1.00 95.19 95 LEU A CA 1
ATOM 755 C C . LEU A 1 95 ? -30.208 -6.125 11.585 1.00 95.19 95 LEU A C 1
ATOM 757 O O . LEU A 1 95 ? -29.869 -6.893 10.687 1.00 95.19 95 LEU A O 1
ATOM 761 N N . ASN A 1 96 ? -31.466 -6.046 12.012 1.00 95.25 96 ASN A N 1
ATOM 762 C CA . ASN A 1 96 ? -32.534 -6.912 11.506 1.00 95.25 96 ASN A CA 1
ATOM 763 C C . ASN A 1 96 ? -33.503 -6.169 10.584 1.00 95.25 96 ASN A C 1
ATOM 765 O O . ASN A 1 96 ? -34.286 -6.787 9.862 1.00 95.25 96 ASN A O 1
ATOM 769 N N . THR A 1 97 ? -33.467 -4.838 10.604 1.00 96.12 97 THR A N 1
ATOM 770 C CA . THR A 1 97 ? -34.375 -3.987 9.844 1.00 96.12 97 THR A CA 1
ATOM 771 C C . THR A 1 97 ? -33.638 -2.841 9.161 1.00 96.12 97 THR A C 1
ATOM 773 O O . THR A 1 97 ? -32.534 -2.446 9.537 1.00 96.12 97 THR A O 1
ATOM 776 N N . PHE A 1 98 ? -34.288 -2.254 8.156 1.00 92.94 98 PHE A N 1
ATOM 777 C CA . PHE A 1 98 ? -33.802 -1.024 7.534 1.00 92.94 98 PHE A CA 1
ATOM 778 C C . PHE A 1 98 ? -33.741 0.150 8.530 1.00 92.94 98 PHE A C 1
ATOM 780 O O . PHE A 1 98 ? -32.879 1.018 8.412 1.00 92.94 98 PHE A O 1
ATOM 787 N N . GLU A 1 99 ? -34.625 0.171 9.532 1.00 95.38 99 GLU A N 1
ATOM 788 C CA . GLU A 1 99 ? -34.595 1.178 10.597 1.00 95.38 99 GLU A CA 1
ATOM 789 C C . GLU A 1 99 ? -33.359 1.006 11.496 1.00 95.38 99 GLU A C 1
ATOM 791 O O . GLU A 1 99 ? -32.701 1.999 11.802 1.00 95.38 99 GLU A O 1
ATOM 796 N N . ASP A 1 100 ? -32.979 -0.233 11.842 1.00 94.19 100 ASP A N 1
ATOM 797 C CA . ASP A 1 100 ? -31.741 -0.507 12.589 1.00 94.19 100 ASP A CA 1
ATOM 798 C C . ASP A 1 100 ? -30.522 0.008 11.823 1.00 94.19 100 ASP A C 1
ATOM 800 O O . ASP A 1 100 ? -29.662 0.667 12.404 1.00 94.19 100 ASP A O 1
ATOM 804 N N . PHE A 1 101 ? -30.469 -0.241 10.512 1.00 92.81 101 PHE A N 1
ATOM 805 C CA . PHE A 1 101 ? -29.406 0.273 9.651 1.00 92.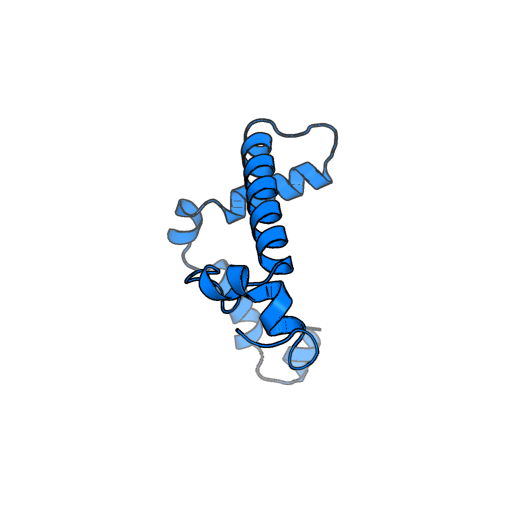81 101 PHE A CA 1
ATOM 806 C C . PHE A 1 101 ? -29.320 1.806 9.704 1.00 92.81 101 PHE A C 1
ATOM 808 O O . PHE A 1 101 ? -28.254 2.349 9.994 1.00 92.81 101 PHE A O 1
ATOM 815 N N . LYS A 1 102 ? -30.449 2.499 9.503 1.00 93.56 102 LYS A N 1
ATOM 816 C CA . LYS A 1 102 ? -30.523 3.971 9.527 1.00 93.56 102 LYS A CA 1
ATOM 817 C C . LYS A 1 102 ? -30.136 4.565 10.887 1.00 93.56 102 LYS A C 1
ATOM 819 O O . LYS A 1 102 ? -29.642 5.680 10.960 1.00 93.56 102 LYS A O 1
ATOM 824 N N . ASN A 1 103 ? -30.398 3.859 11.980 1.00 91.69 103 ASN A N 1
ATOM 825 C CA . ASN A 1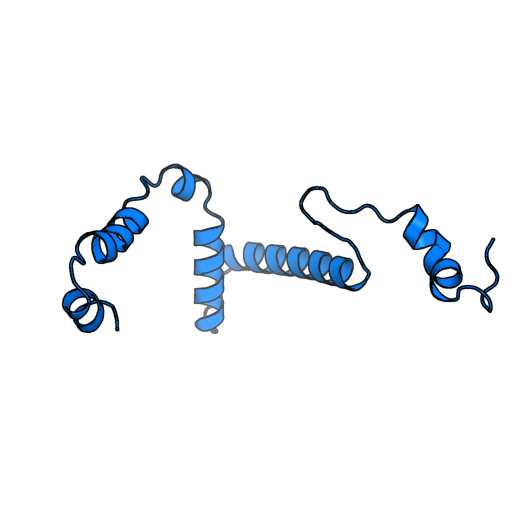 103 ? -30.147 4.397 13.316 1.00 91.69 103 ASN A CA 1
ATOM 826 C C . ASN A 1 103 ? -28.740 4.083 13.844 1.00 91.69 103 ASN A C 1
ATOM 828 O O . ASN A 1 103 ? -28.305 4.739 14.786 1.00 91.69 103 ASN A O 1
ATOM 832 N N . ASN A 1 104 ? -28.041 3.092 13.276 1.00 86.94 104 ASN A N 1
ATOM 833 C CA . ASN A 1 104 ? -26.767 2.607 13.818 1.00 86.94 104 ASN A CA 1
ATOM 834 C C . ASN A 1 104 ? -25.564 2.757 12.872 1.00 86.94 104 ASN A C 1
ATOM 836 O O . ASN A 1 104 ? -24.438 2.702 13.361 1.00 86.94 104 ASN A O 1
ATOM 840 N N . LEU A 1 105 ? -25.759 2.923 11.555 1.00 83.00 105 LEU A N 1
ATOM 841 C CA . LEU A 1 105 ? -24.662 2.930 10.567 1.00 83.00 105 LEU A CA 1
ATOM 842 C C . LEU A 1 105 ? -24.664 4.113 9.578 1.00 83.00 105 LEU A C 1
ATOM 844 O O . LEU A 1 105 ? -23.833 4.134 8.668 1.00 83.00 105 LEU A O 1
ATOM 848 N N . THR A 1 106 ? -25.555 5.090 9.739 1.00 67.69 106 THR A N 1
ATOM 849 C CA . THR A 1 106 ? -25.545 6.363 8.989 1.00 67.69 106 THR A CA 1
ATOM 850 C C . THR A 1 106 ? -25.396 7.533 9.935 1.00 67.69 106 THR A C 1
ATOM 852 O O . THR A 1 106 ? -24.630 8.458 9.594 1.00 67.69 106 THR A O 1
#